Protein AF-A0A1Q8ZGL2-F1 (afdb_monomer)

Sequence (85 aa):
SAHTSRLAQQQWLKWQAQGLFLFWLPPYCSEMNRIEEQWHQLKTHEIAGRMFEHEVDLADAIIEGMQARSSRGNYSLERFIFNSS

Foldseek 3Di:
DVCPDPVNVVCQVVCVVVVHHDDDDDPPPCVVVVVVVVVVCCQVPQCDPDDDPDPVRVVVSSVNSVVVVCVVVVHDDDDDDDPDD

Structure (mmCIF, N/CA/C/O backbone):
data_AF-A0A1Q8ZGL2-F1
#
_entry.id   AF-A0A1Q8ZGL2-F1
#
loop_
_atom_site.group_PDB
_atom_site.id
_atom_site.type_symbol
_atom_site.label_atom_id
_atom_site.label_alt_id
_atom_site.label_comp_id
_atom_site.label_asym_id
_atom_site.label_entity_id
_atom_site.label_seq_id
_atom_site.pdbx_PDB_ins_code
_atom_site.Cartn_x
_atom_site.Cartn_y
_atom_site.Cartn_z
_atom_site.occupancy
_atom_site.B_iso_or_equiv
_atom_site.auth_seq_id
_atom_site.auth_comp_id
_atom_site.auth_asym_id
_atom_site.auth_atom_id
_atom_site.pdbx_PDB_model_num
ATOM 1 N N . SER A 1 1 ? 0.350 6.451 17.886 1.00 84.19 1 SER A N 1
ATOM 2 C CA . SER A 1 1 ? 0.230 6.063 16.466 1.00 84.19 1 SER A CA 1
ATOM 3 C C . SER A 1 1 ? -1.180 6.372 15.985 1.00 84.19 1 SER A C 1
ATOM 5 O O . SER A 1 1 ? -2.090 6.350 16.810 1.00 84.19 1 SER A O 1
ATOM 7 N N . ALA A 1 2 ? -1.380 6.657 14.694 1.00 89.62 2 ALA A N 1
ATOM 8 C CA . ALA A 1 2 ? -2.717 6.857 14.127 1.00 89.62 2 ALA A CA 1
ATOM 9 C C . ALA A 1 2 ? -3.632 5.637 14.378 1.00 89.62 2 ALA A C 1
ATOM 11 O O . ALA A 1 2 ? -4.778 5.811 14.791 1.00 89.62 2 ALA A O 1
ATOM 12 N N . HIS A 1 3 ? -3.083 4.418 14.268 1.00 88.44 3 HIS A N 1
ATOM 13 C CA . HIS A 1 3 ? -3.810 3.147 14.422 1.00 88.44 3 HIS A CA 1
ATOM 14 C C . HIS A 1 3 ? -4.389 2.908 15.825 1.00 88.44 3 HIS A C 1
ATOM 16 O O . HIS A 1 3 ? -5.432 2.279 15.961 1.00 88.44 3 HIS A O 1
ATOM 22 N N . THR A 1 4 ? -3.732 3.416 16.871 1.00 92.19 4 THR A N 1
ATOM 23 C CA . THR A 1 4 ? -4.120 3.210 18.279 1.00 92.19 4 THR A CA 1
ATOM 24 C C . THR A 1 4 ? -4.620 4.485 18.952 1.00 92.19 4 THR A C 1
ATOM 26 O O . THR A 1 4 ? -4.781 4.519 20.169 1.00 92.19 4 THR A O 1
ATOM 29 N N . SER A 1 5 ? -4.855 5.555 18.190 1.00 96.00 5 SER A N 1
ATOM 30 C CA . SER A 1 5 ? -5.380 6.812 18.727 1.00 96.00 5 SER A CA 1
ATOM 31 C C . SER A 1 5 ? -6.790 6.639 19.303 1.00 96.00 5 SER A C 1
ATOM 33 O O . SER A 1 5 ? -7.538 5.759 18.880 1.00 96.00 5 SER A O 1
ATOM 35 N N . ARG A 1 6 ? -7.195 7.515 20.233 1.00 96.56 6 ARG A N 1
ATOM 36 C CA . ARG A 1 6 ? -8.557 7.493 20.801 1.00 96.56 6 ARG A CA 1
ATOM 37 C C . ARG A 1 6 ? -9.636 7.606 19.718 1.00 96.56 6 ARG A C 1
ATOM 39 O O . ARG A 1 6 ? -10.646 6.918 19.800 1.00 96.56 6 ARG A O 1
ATOM 46 N N . LEU A 1 7 ? -9.398 8.437 18.701 1.00 95.94 7 LEU A N 1
ATOM 47 C CA . LEU A 1 7 ? -10.306 8.601 17.563 1.00 95.94 7 LEU A CA 1
ATOM 48 C C . LEU A 1 7 ? -10.456 7.298 16.768 1.00 95.94 7 LEU A C 1
ATOM 50 O O . LEU A 1 7 ? -11.575 6.911 16.453 1.00 95.94 7 LEU A O 1
ATOM 54 N N 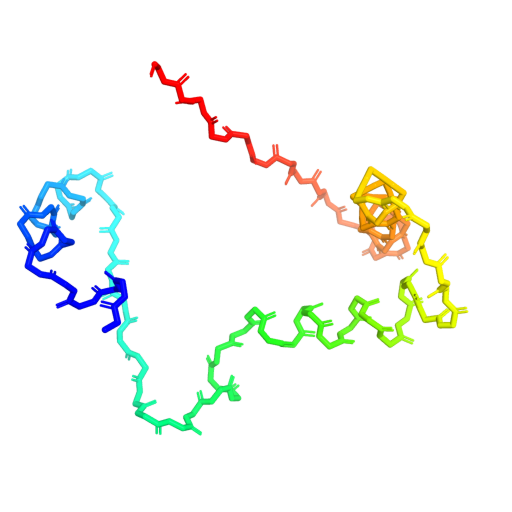. ALA A 1 8 ? -9.352 6.594 16.495 1.00 94.81 8 ALA A N 1
ATOM 55 C CA . ALA A 1 8 ? -9.401 5.297 15.821 1.00 94.81 8 ALA A CA 1
ATOM 56 C C . ALA A 1 8 ? -10.120 4.245 16.679 1.00 94.81 8 ALA A C 1
ATOM 58 O O . ALA A 1 8 ? -11.011 3.562 16.184 1.00 94.81 8 ALA A O 1
ATOM 59 N N . GLN A 1 9 ? -9.797 4.171 17.975 1.00 95.25 9 GLN A N 1
ATOM 60 C CA . GLN A 1 9 ? -10.406 3.232 18.924 1.00 95.25 9 GLN A CA 1
ATOM 61 C C . GLN A 1 9 ? -11.933 3.328 18.967 1.00 95.25 9 GLN A C 1
ATOM 63 O O . GLN A 1 9 ? -12.622 2.311 18.970 1.00 95.25 9 GLN A O 1
ATOM 68 N N . GLN A 1 10 ? -12.469 4.549 18.943 1.00 96.81 10 GLN A N 1
ATOM 69 C CA . GLN A 1 10 ? -13.914 4.792 18.932 1.00 96.81 10 GLN A CA 1
ATOM 70 C C . GLN A 1 10 ? -14.617 4.219 17.692 1.00 96.81 10 GLN A C 1
ATOM 72 O O . GLN A 1 10 ? -15.815 3.951 17.746 1.00 96.81 10 GLN A O 1
ATOM 77 N N . GLN A 1 11 ? -13.899 4.016 16.584 1.00 96.25 11 GLN A N 1
ATOM 78 C CA . GLN A 1 11 ? -14.464 3.482 15.344 1.00 96.25 11 GLN A CA 1
ATOM 79 C C . GLN A 1 11 ? -14.369 1.954 15.233 1.00 96.25 11 GLN A C 1
ATOM 81 O O . GLN A 1 11 ? -15.064 1.376 14.400 1.00 96.25 11 GLN A O 1
ATOM 86 N N . TRP A 1 12 ? -13.567 1.279 16.063 1.00 95.25 12 TRP A N 1
ATOM 87 C CA . TRP A 1 12 ? -13.281 -0.155 15.912 1.00 95.25 12 TRP A CA 1
ATOM 88 C C . TRP A 1 12 ? -14.537 -1.031 15.895 1.00 95.25 12 TRP A C 1
ATOM 90 O O . TRP A 1 12 ? -14.673 -1.876 15.014 1.00 95.25 12 TRP A O 1
ATOM 100 N N . LEU A 1 13 ? -15.488 -0.790 16.805 1.00 95.94 13 LEU A N 1
ATOM 101 C CA . LEU A 1 13 ? -16.747 -1.546 16.847 1.00 95.94 13 LEU A CA 1
ATOM 102 C C . LEU A 1 13 ? -17.596 -1.327 15.589 1.00 95.94 13 LEU A C 1
ATOM 104 O O . LEU A 1 13 ? -18.183 -2.273 15.066 1.00 95.94 13 LEU A O 1
ATOM 108 N N . LYS A 1 14 ? -17.635 -0.091 15.076 1.00 97.31 14 LYS A N 1
ATOM 109 C CA . LYS A 1 14 ? -18.349 0.239 13.837 1.00 97.31 14 LYS A CA 1
ATOM 110 C C . LYS A 1 14 ? -17.717 -0.474 12.642 1.00 97.31 14 LYS A C 1
ATOM 112 O O . LYS A 1 14 ? -18.436 -1.072 11.851 1.00 97.31 14 LYS A O 1
ATOM 117 N N . TRP A 1 15 ? -16.392 -0.435 12.528 1.00 96.06 15 TRP A N 1
ATOM 118 C CA . TRP A 1 15 ? -15.657 -1.113 11.459 1.00 96.06 15 TRP A CA 1
ATOM 119 C C . TRP A 1 15 ? -15.853 -2.628 11.502 1.00 96.06 15 TRP A C 1
ATOM 121 O O . TRP A 1 15 ? -16.158 -3.228 10.475 1.00 96.06 15 TRP A O 1
ATOM 131 N N . GLN A 1 16 ? -15.796 -3.231 12.690 1.00 96.56 16 GLN A N 1
ATOM 132 C CA . GLN A 1 16 ? -16.053 -4.658 12.858 1.00 96.56 16 GLN A CA 1
ATOM 133 C C . GLN A 1 16 ? -17.483 -5.037 12.449 1.00 96.56 16 GLN A C 1
ATOM 135 O O . GLN A 1 16 ? -17.673 -6.032 11.754 1.00 96.56 16 GLN A O 1
ATOM 140 N N . ALA A 1 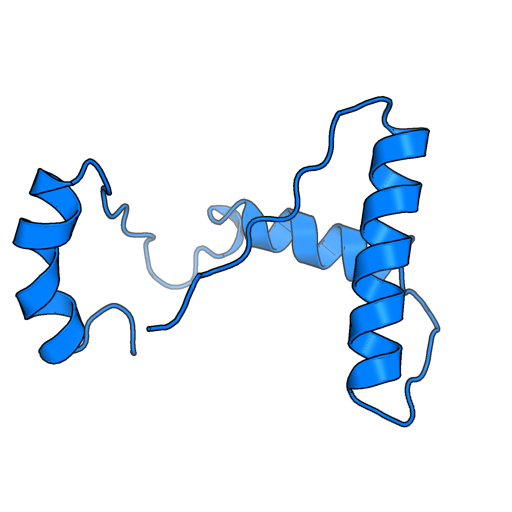17 ? -18.486 -4.227 12.809 1.00 97.25 17 ALA A N 1
ATOM 141 C CA . ALA A 1 17 ? -19.869 -4.431 12.371 1.00 97.25 17 ALA A CA 1
ATOM 142 C C . ALA A 1 17 ? -20.047 -4.300 10.843 1.00 97.25 17 ALA A C 1
ATOM 144 O O . ALA A 1 17 ? -20.975 -4.876 10.282 1.00 97.25 17 ALA A O 1
ATOM 145 N N . GLN A 1 18 ? -19.150 -3.577 10.166 1.00 96.62 18 GLN A N 1
ATOM 146 C CA . GLN A 1 18 ? -19.079 -3.467 8.703 1.00 96.62 18 GLN A CA 1
ATOM 147 C C . GLN A 1 18 ? -18.236 -4.580 8.050 1.00 96.62 18 GLN A C 1
ATOM 149 O O . GLN A 1 18 ? -18.061 -4.576 6.834 1.00 96.62 18 GLN A O 1
ATOM 154 N N . GLY A 1 19 ? -17.708 -5.526 8.833 1.00 96.12 19 GLY A N 1
ATOM 155 C CA . GLY A 1 19 ? -16.875 -6.628 8.345 1.00 96.12 19 GLY A CA 1
ATOM 156 C C . GLY A 1 19 ? -15.383 -6.304 8.212 1.00 96.12 19 GLY A C 1
ATOM 157 O O . GLY A 1 19 ? -14.636 -7.126 7.686 1.00 96.12 19 GLY A O 1
ATOM 158 N N . LEU A 1 20 ? -14.923 -5.142 8.693 1.00 94.31 20 LEU A N 1
ATOM 159 C CA . LEU A 1 20 ? -13.503 -4.790 8.741 1.00 94.31 20 LEU A CA 1
ATOM 160 C C . LEU A 1 20 ? -12.895 -5.200 10.089 1.00 94.31 20 LEU A C 1
ATOM 162 O O . LEU A 1 20 ? -13.221 -4.637 11.134 1.00 94.31 20 LEU A O 1
ATOM 166 N N . PHE A 1 21 ? -11.963 -6.150 10.053 1.00 93.75 21 PHE A N 1
ATOM 167 C CA . PHE A 1 21 ? -11.286 -6.675 11.238 1.00 93.75 21 PHE A CA 1
ATOM 168 C C . PHE A 1 21 ? -9.860 -6.137 11.351 1.00 93.75 21 PHE A C 1
ATOM 170 O O . PHE A 1 21 ? -9.133 -6.050 10.362 1.00 93.75 21 PHE A O 1
ATOM 177 N N . LEU A 1 22 ? -9.453 -5.799 12.575 1.00 92.88 22 LEU A N 1
ATOM 178 C CA . LEU A 1 22 ? -8.107 -5.318 12.872 1.00 92.88 22 LEU A CA 1
ATOM 179 C C . LEU A 1 22 ? -7.245 -6.456 13.415 1.00 92.88 22 LEU A C 1
ATOM 181 O O . LEU A 1 22 ? -7.571 -7.057 14.438 1.00 92.88 22 LEU A O 1
ATOM 185 N N . PHE A 1 23 ? -6.121 -6.705 12.747 1.00 92.25 23 PHE A N 1
ATOM 186 C CA . PHE A 1 23 ? -5.097 -7.649 13.181 1.00 92.25 23 PHE A CA 1
ATOM 187 C C . PHE A 1 23 ? -3.869 -6.872 13.644 1.00 92.25 23 PHE A C 1
ATOM 189 O O . PHE A 1 23 ? -3.320 -6.060 12.898 1.00 92.25 23 PHE A O 1
ATOM 196 N N . TRP A 1 24 ? -3.456 -7.100 14.889 1.00 90.88 24 TRP A N 1
ATOM 197 C CA . TRP A 1 24 ? -2.325 -6.401 15.487 1.00 90.88 24 TRP A CA 1
ATOM 198 C C . TRP A 1 24 ? -1.035 -7.174 15.268 1.00 90.88 24 TRP A C 1
ATOM 200 O O . TRP A 1 24 ? -0.965 -8.374 15.526 1.00 90.88 24 TRP A O 1
ATOM 210 N N . LEU A 1 25 ? -0.010 -6.454 14.829 1.00 91.19 25 LEU A N 1
ATOM 211 C CA . LEU A 1 25 ? 1.342 -6.974 14.707 1.00 91.19 25 LEU A CA 1
ATOM 212 C C . LEU A 1 25 ? 2.133 -6.672 15.986 1.00 91.19 25 LEU A C 1
ATOM 214 O O . LEU A 1 25 ? 1.973 -5.582 16.552 1.00 91.19 25 LEU A O 1
ATOM 218 N N . PRO A 1 26 ? 2.989 -7.600 16.447 1.00 91.56 26 PRO A N 1
ATOM 219 C CA . PRO A 1 26 ? 3.922 -7.302 17.520 1.00 91.56 26 PRO A CA 1
ATOM 220 C C . PRO A 1 26 ? 4.900 -6.186 17.100 1.00 91.56 26 PRO A C 1
ATOM 222 O O . PRO A 1 26 ? 5.166 -6.000 15.907 1.00 91.56 26 PRO A O 1
ATOM 225 N N . PRO A 1 27 ? 5.434 -5.409 18.060 1.00 89.44 27 PRO A N 1
ATOM 226 C CA . PRO A 1 27 ? 6.403 -4.359 17.761 1.00 89.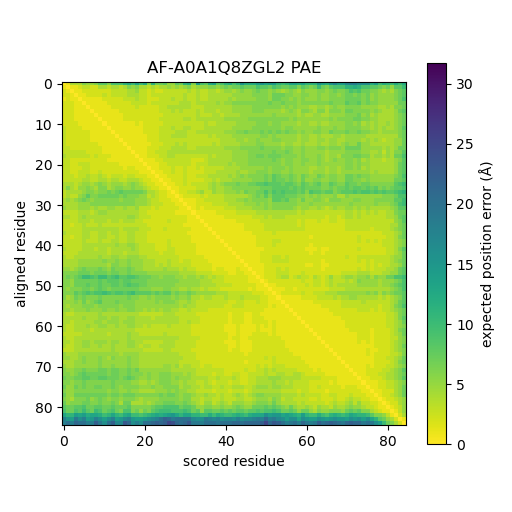44 27 PRO A CA 1
ATOM 227 C C . PRO A 1 27 ? 7.630 -4.904 17.022 1.00 89.44 27 PRO A C 1
ATOM 229 O O . PRO A 1 27 ? 8.121 -5.975 17.358 1.00 89.44 27 PRO A O 1
ATOM 232 N N . TYR A 1 28 ? 8.146 -4.125 16.067 1.00 87.50 28 TYR A N 1
ATOM 233 C CA . TYR A 1 28 ? 9.360 -4.422 15.287 1.00 87.50 28 TYR A CA 1
ATOM 234 C C . TYR A 1 28 ? 9.307 -5.672 14.393 1.00 87.50 28 TYR A C 1
ATOM 236 O O . TYR A 1 28 ? 10.341 -6.069 13.872 1.00 87.50 28 TYR A O 1
ATOM 244 N N . CYS A 1 29 ? 8.121 -6.237 14.157 1.00 91.81 29 CYS A N 1
ATOM 245 C CA . CYS A 1 29 ? 7.931 -7.387 13.273 1.00 91.81 29 CYS A CA 1
ATOM 246 C C . CYS A 1 29 ? 7.406 -6.972 11.890 1.00 91.81 29 CYS A C 1
ATOM 248 O O . CYS A 1 29 ? 6.312 -7.363 11.475 1.00 91.81 29 CYS A O 1
ATOM 250 N N . SER A 1 30 ? 8.147 -6.116 11.181 1.00 88.25 30 SER A N 1
ATOM 251 C CA . SER A 1 30 ? 7.742 -5.647 9.846 1.00 88.25 30 SER A CA 1
ATOM 252 C C . SER A 1 30 ? 7.720 -6.773 8.808 1.00 88.25 30 SER A C 1
ATOM 254 O O . SER A 1 30 ? 6.927 -6.729 7.877 1.00 88.25 30 SER A O 1
ATOM 256 N N . GLU A 1 31 ? 8.529 -7.814 9.000 1.00 89.88 31 GLU A N 1
ATOM 257 C CA . GLU A 1 31 ? 8.549 -9.039 8.195 1.00 89.88 31 GLU A CA 1
ATOM 258 C C . GLU A 1 31 ? 7.217 -9.801 8.215 1.00 89.88 31 GLU A C 1
ATOM 260 O O . GLU A 1 31 ? 6.901 -10.522 7.275 1.00 89.88 31 GLU A O 1
ATOM 265 N N . MET A 1 32 ? 6.402 -9.619 9.258 1.00 92.69 32 MET A N 1
ATOM 266 C CA . MET A 1 32 ? 5.064 -10.211 9.328 1.00 92.69 32 MET A CA 1
ATOM 267 C C . MET A 1 32 ? 4.019 -9.400 8.542 1.00 92.69 32 MET A C 1
ATOM 269 O O . MET A 1 32 ? 2.906 -9.877 8.306 1.00 92.69 32 MET A O 1
ATOM 273 N N . ASN A 1 33 ? 4.347 -8.172 8.134 1.00 93.62 33 ASN A N 1
ATOM 274 C CA . ASN A 1 33 ? 3.454 -7.303 7.386 1.00 93.62 33 ASN A CA 1
ATOM 275 C C . ASN A 1 33 ? 3.670 -7.470 5.876 1.00 93.62 33 ASN 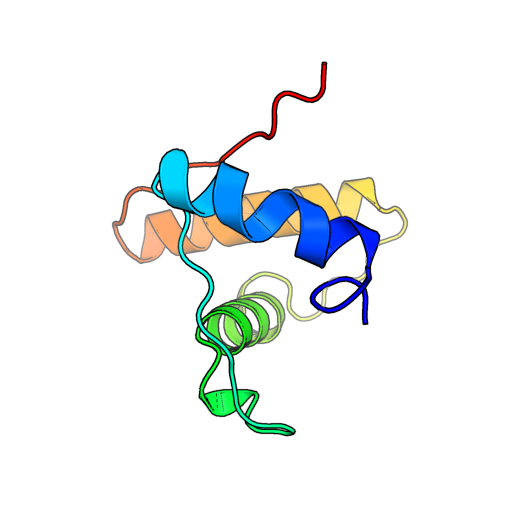A C 1
ATOM 277 O O . ASN A 1 33 ? 4.551 -6.851 5.284 1.00 93.62 33 ASN A O 1
ATOM 281 N N . ARG A 1 34 ? 2.812 -8.260 5.222 1.00 93.38 34 ARG A N 1
ATOM 282 C CA . ARG A 1 34 ? 2.933 -8.602 3.788 1.00 93.38 34 ARG A CA 1
ATOM 283 C C . ARG A 1 34 ? 3.014 -7.395 2.844 1.00 93.38 34 ARG A C 1
ATOM 285 O O . ARG A 1 34 ? 3.524 -7.530 1.735 1.00 93.38 34 ARG A O 1
ATOM 292 N N . ILE A 1 35 ? 2.511 -6.223 3.240 1.00 94.00 35 ILE A N 1
ATOM 293 C CA . ILE A 1 35 ? 2.621 -5.014 2.409 1.00 94.00 35 ILE A CA 1
ATOM 294 C C . ILE A 1 35 ? 4.073 -4.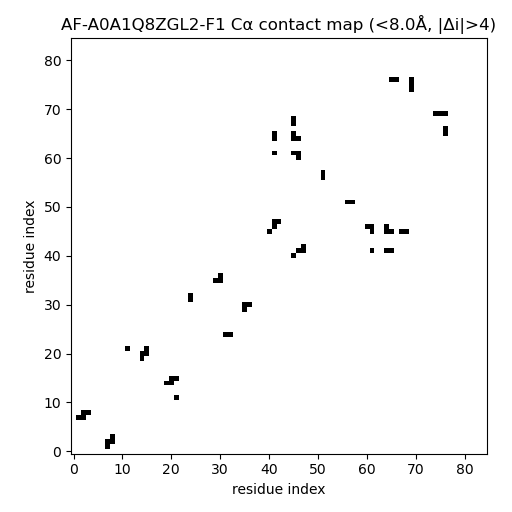528 2.279 1.00 94.00 35 ILE A C 1
ATOM 296 O O . ILE A 1 35 ? 4.427 -3.948 1.256 1.00 94.00 35 ILE A O 1
ATOM 300 N N . GLU A 1 36 ? 4.931 -4.804 3.263 1.00 96.00 36 GLU A N 1
ATOM 301 C CA . GLU A 1 36 ? 6.342 -4.404 3.235 1.00 96.00 36 GLU A CA 1
ATOM 302 C C . GLU A 1 36 ? 7.096 -5.117 2.110 1.00 96.00 36 GLU A C 1
ATOM 304 O O . GLU A 1 36 ? 7.876 -4.495 1.388 1.00 96.00 36 GLU A O 1
ATOM 309 N N . GLU A 1 37 ? 6.787 -6.396 1.872 1.00 94.50 37 GLU A N 1
ATOM 310 C CA . GLU A 1 37 ? 7.310 -7.152 0.729 1.00 94.50 37 GLU A CA 1
ATOM 311 C C . GLU A 1 37 ? 6.890 -6.511 -0.601 1.00 94.50 37 GLU A C 1
ATOM 313 O O . GLU A 1 37 ? 7.695 -6.386 -1.525 1.00 94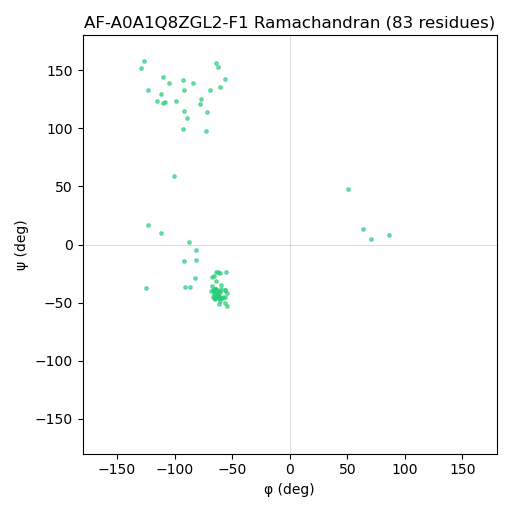.50 37 GLU A O 1
ATOM 318 N N . GLN A 1 38 ? 5.638 -6.048 -0.693 1.00 95.06 38 GLN A N 1
ATOM 319 C CA . GLN A 1 38 ? 5.124 -5.394 -1.899 1.00 95.06 38 GLN A CA 1
ATOM 320 C C . GLN A 1 38 ? 5.828 -4.061 -2.171 1.00 95.06 38 GLN A C 1
ATOM 322 O O . GLN A 1 38 ? 6.142 -3.766 -3.328 1.00 95.06 38 GLN A O 1
ATOM 327 N N . TRP A 1 39 ? 6.110 -3.279 -1.124 1.00 95.69 39 TRP A N 1
ATOM 328 C CA . TRP A 1 39 ? 6.876 -2.038 -1.236 1.00 95.69 39 TRP A CA 1
ATOM 329 C C . TRP A 1 39 ? 8.339 -2.279 -1.588 1.00 95.69 39 TRP A C 1
ATOM 331 O O . TRP A 1 39 ? 8.907 -1.526 -2.381 1.00 95.69 39 TRP A O 1
ATOM 341 N N . HIS A 1 40 ? 8.957 -3.310 -1.011 1.00 95.75 40 HIS A N 1
ATOM 342 C CA . HIS A 1 40 ? 10.317 -3.699 -1.359 1.00 95.75 40 HIS A CA 1
ATOM 343 C C . HIS A 1 40 ? 10.408 -4.075 -2.842 1.00 95.75 40 HIS A C 1
ATOM 345 O O . HIS A 1 40 ? 11.249 -3.533 -3.556 1.00 95.75 40 HIS A O 1
ATOM 351 N N . GLN A 1 41 ? 9.498 -4.924 -3.327 1.00 9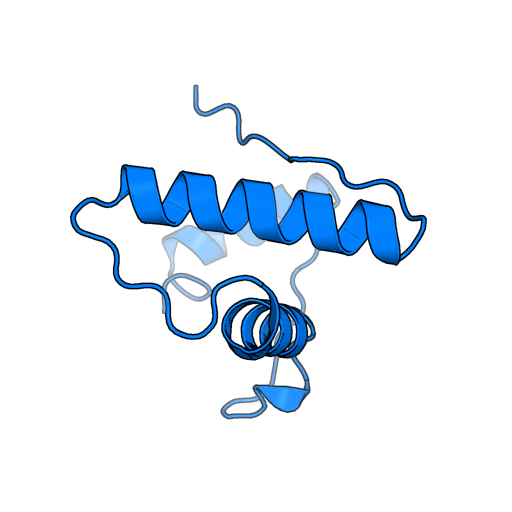5.56 41 GLN A N 1
ATOM 352 C CA . GLN A 1 41 ? 9.415 -5.309 -4.736 1.00 95.56 41 GLN A CA 1
ATOM 353 C C . GLN A 1 41 ? 9.271 -4.078 -5.649 1.00 95.56 41 GLN A C 1
ATOM 355 O O . GLN A 1 41 ? 10.082 -3.903 -6.559 1.00 95.56 41 GLN A O 1
ATOM 360 N N . LEU A 1 42 ? 8.313 -3.190 -5.339 1.00 96.69 42 LEU A N 1
ATOM 361 C CA . LEU A 1 42 ? 8.056 -1.964 -6.103 1.00 96.69 42 LEU A CA 1
ATOM 362 C C . LEU A 1 42 ? 9.314 -1.111 -6.258 1.00 96.69 42 LEU A C 1
ATOM 364 O O . LEU A 1 42 ? 9.702 -0.754 -7.371 1.00 96.69 42 LEU A O 1
ATOM 368 N N . LYS A 1 43 ? 9.975 -0.802 -5.142 1.00 96.12 43 LYS A N 1
ATOM 369 C CA . LYS A 1 43 ? 11.154 0.070 -5.139 1.00 96.12 43 LYS A CA 1
ATOM 370 C C . LYS A 1 43 ? 12.357 -0.566 -5.833 1.00 96.12 43 LYS A C 1
ATOM 372 O O . LYS A 1 43 ? 13.115 0.145 -6.483 1.00 96.12 43 LYS A O 1
ATOM 377 N N . THR A 1 44 ? 12.524 -1.881 -5.706 1.00 97.06 44 THR A N 1
ATOM 378 C CA . THR A 1 44 ? 13.682 -2.605 -6.247 1.00 97.06 44 THR A CA 1
ATOM 379 C C . THR A 1 44 ? 13.543 -2.932 -7.732 1.00 97.06 44 THR A C 1
ATOM 381 O O . THR A 1 44 ? 14.553 -3.023 -8.426 1.00 97.06 44 THR A O 1
ATOM 384 N N . HIS A 1 45 ? 12.320 -3.099 -8.241 1.00 96.44 45 HIS A N 1
ATOM 385 C CA . HIS A 1 45 ? 12.111 -3.615 -9.596 1.00 96.44 45 HIS A CA 1
ATOM 386 C C . HIS A 1 45 ? 11.265 -2.720 -10.493 1.00 96.44 45 HIS A C 1
ATOM 388 O O . HIS A 1 45 ? 11.533 -2.641 -11.688 1.00 96.44 45 HIS A O 1
ATOM 394 N N . GLU A 1 46 ? 10.237 -2.072 -9.953 1.00 96.44 46 GLU A N 1
ATOM 395 C CA . GLU A 1 46 ? 9.285 -1.320 -10.769 1.00 96.44 46 GLU A CA 1
ATOM 396 C C . GLU A 1 46 ? 9.683 0.153 -10.939 1.00 96.44 46 GLU A C 1
ATOM 398 O O . GLU A 1 46 ? 9.507 0.710 -12.021 1.00 96.44 46 GLU A O 1
ATOM 403 N N . ILE A 1 47 ? 10.253 0.781 -9.905 1.00 96.69 47 ILE A N 1
ATOM 404 C CA . ILE A 1 47 ? 10.663 2.199 -9.943 1.00 96.69 47 ILE A CA 1
ATOM 405 C C . ILE A 1 47 ? 12.150 2.419 -9.626 1.00 96.69 47 ILE A C 1
ATOM 407 O O . ILE A 1 47 ? 12.569 3.537 -9.328 1.00 96.69 47 ILE A O 1
ATOM 411 N N . ALA A 1 48 ? 12.959 1.361 -9.688 1.00 95.75 48 ALA A N 1
ATOM 412 C CA . ALA A 1 48 ? 14.377 1.426 -9.355 1.00 95.75 48 ALA A CA 1
ATOM 413 C C . ALA A 1 48 ? 15.145 2.409 -10.250 1.00 95.75 48 ALA A C 1
ATOM 415 O O . ALA A 1 48 ? 14.975 2.432 -11.467 1.00 95.75 48 ALA A O 1
ATOM 416 N N . GLY A 1 49 ? 16.010 3.218 -9.633 1.00 94.44 49 GLY A N 1
ATOM 417 C CA . GLY A 1 49 ? 16.858 4.184 -10.339 1.00 94.44 49 GLY A CA 1
ATOM 418 C C . GLY A 1 49 ? 16.120 5.389 -10.932 1.00 94.44 49 GLY A C 1
ATOM 419 O O . GLY A 1 49 ? 16.754 6.203 -11.599 1.00 94.44 49 GLY A O 1
ATOM 420 N N . ARG A 1 50 ? 14.808 5.533 -10.697 1.00 94.81 50 ARG A N 1
ATOM 421 C CA . ARG A 1 50 ? 14.037 6.708 -11.122 1.00 94.81 50 ARG A CA 1
ATOM 422 C C . ARG A 1 50 ? 14.175 7.832 -10.092 1.00 94.81 50 ARG A C 1
ATOM 424 O O . ARG A 1 50 ? 14.116 7.594 -8.888 1.00 94.81 50 ARG A O 1
ATOM 431 N N . MET A 1 51 ? 14.328 9.059 -10.581 1.00 94.88 51 MET A N 1
ATOM 432 C CA . MET A 1 51 ? 14.180 10.286 -9.797 1.00 94.88 51 MET A CA 1
ATOM 433 C C . MET A 1 51 ? 12.909 10.999 -10.252 1.00 94.88 51 MET A C 1
ATOM 435 O O . MET A 1 51 ? 12.579 10.958 -11.436 1.00 94.88 51 MET A O 1
ATOM 439 N N . PHE A 1 52 ? 12.210 11.632 -9.316 1.00 96.38 52 PHE A N 1
ATOM 440 C CA . PHE A 1 52 ? 10.935 12.303 -9.562 1.00 96.38 52 PHE A CA 1
ATOM 441 C C . PHE A 1 52 ? 11.053 13.763 -9.138 1.00 96.38 52 PHE A C 1
ATOM 443 O O . PHE A 1 52 ? 11.577 14.041 -8.057 1.00 96.38 52 PHE A O 1
ATOM 450 N N . GLU A 1 53 ? 10.599 14.677 -9.991 1.00 95.25 53 GLU A N 1
ATOM 451 C CA . GLU A 1 53 ? 10.614 16.115 -9.707 1.00 95.25 53 GLU A CA 1
ATOM 452 C C . GLU A 1 53 ? 9.352 16.527 -8.942 1.00 95.25 53 GLU A C 1
ATOM 454 O O . GLU A 1 53 ? 9.406 17.348 -8.020 1.00 95.25 53 GLU A O 1
ATOM 459 N N . HIS A 1 54 ? 8.222 15.903 -9.276 1.00 97.12 54 HIS A N 1
ATOM 460 C CA . HIS A 1 54 ? 6.928 16.176 -8.676 1.00 97.12 54 HIS A CA 1
ATOM 461 C C . HIS A 1 54 ? 6.261 14.909 -8.128 1.00 97.12 54 HIS A C 1
ATOM 463 O O . HIS A 1 54 ? 6.532 13.783 -8.544 1.00 97.12 54 HIS A O 1
ATOM 469 N N . GLU A 1 55 ? 5.338 15.099 -7.182 1.00 95.88 55 GLU A N 1
ATOM 470 C CA . GLU A 1 55 ? 4.557 14.006 -6.587 1.00 95.88 55 GLU A CA 1
ATOM 471 C C . GLU A 1 55 ? 3.727 13.253 -7.637 1.00 95.88 55 GLU A C 1
ATOM 473 O O . GLU A 1 55 ? 3.591 12.032 -7.557 1.00 95.88 55 GLU A O 1
ATOM 478 N N . VAL A 1 56 ? 3.220 13.965 -8.649 1.00 96.38 56 VAL A N 1
ATOM 479 C CA . VAL A 1 56 ? 2.464 13.361 -9.753 1.00 96.38 56 VAL A CA 1
ATOM 480 C C . VAL A 1 56 ? 3.316 12.365 -10.543 1.00 96.38 56 VAL A C 1
ATOM 482 O O . VAL A 1 56 ? 2.849 11.263 -10.812 1.00 96.38 56 VAL A O 1
ATOM 485 N N . ASP A 1 57 ? 4.593 12.677 -10.787 1.00 97.12 57 ASP A N 1
ATOM 486 C CA . ASP A 1 57 ? 5.504 11.787 -11.516 1.00 97.12 57 ASP A CA 1
ATOM 487 C C . ASP A 1 57 ? 5.748 10.486 -10.742 1.00 97.12 57 ASP A C 1
ATOM 489 O O . ASP A 1 57 ? 5.832 9.402 -11.323 1.00 97.12 57 ASP A O 1
ATOM 493 N N . LEU A 1 58 ? 5.851 10.585 -9.411 1.00 96.56 58 LEU A N 1
ATOM 494 C CA . LEU A 1 58 ? 5.962 9.420 -8.538 1.00 96.56 58 LEU A CA 1
ATOM 495 C C . LEU A 1 58 ? 4.668 8.597 -8.557 1.00 96.56 58 LEU A C 1
ATOM 497 O O . LEU A 1 58 ? 4.729 7.371 -8.647 1.00 96.56 58 LEU A O 1
ATOM 501 N N . ALA A 1 59 ? 3.506 9.245 -8.468 1.00 95.94 59 ALA A N 1
ATOM 502 C CA . ALA A 1 59 ? 2.217 8.561 -8.489 1.00 95.94 59 ALA A CA 1
ATOM 503 C C . ALA A 1 59 ? 2.011 7.788 -9.801 1.00 95.94 59 ALA A C 1
ATOM 505 O O . ALA A 1 59 ? 1.661 6.604 -9.764 1.00 95.94 59 ALA A O 1
ATOM 506 N N . ASP A 1 60 ? 2.300 8.423 -10.937 1.00 96.50 60 ASP A N 1
ATOM 507 C CA . ASP A 1 60 ? 2.212 7.806 -12.260 1.00 96.50 60 ASP A CA 1
ATOM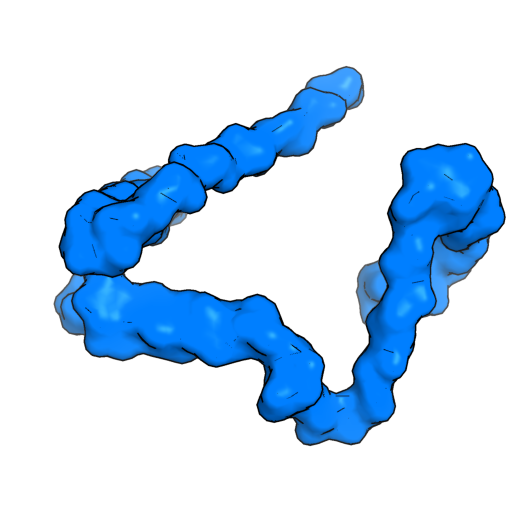 508 C C . ASP A 1 60 ? 3.189 6.633 -12.381 1.00 96.50 60 ASP A C 1
ATOM 510 O O . ASP A 1 60 ? 2.791 5.529 -12.756 1.00 96.50 60 ASP A O 1
ATOM 514 N N . ALA A 1 61 ? 4.435 6.807 -11.932 1.00 97.38 61 ALA A N 1
ATOM 515 C CA . ALA A 1 61 ? 5.431 5.740 -11.924 1.00 97.38 61 ALA A CA 1
ATOM 516 C C . ALA A 1 61 ? 5.021 4.519 -11.090 1.00 97.38 61 ALA A C 1
ATOM 518 O O . ALA A 1 61 ? 5.290 3.380 -11.480 1.00 97.38 61 ALA A O 1
ATOM 519 N N . ILE A 1 62 ? 4.372 4.737 -9.943 1.00 96.62 62 ILE A N 1
ATOM 520 C CA . ILE A 1 62 ? 3.841 3.655 -9.108 1.00 96.62 62 ILE A CA 1
ATOM 521 C C . ILE A 1 62 ? 2.717 2.920 -9.848 1.00 96.62 62 ILE A C 1
ATOM 523 O O . ILE A 1 62 ? 2.709 1.687 -9.863 1.00 96.62 62 ILE A O 1
ATOM 527 N N . ILE A 1 63 ? 1.781 3.651 -10.465 1.00 96.25 63 ILE A N 1
ATOM 528 C CA . ILE A 1 63 ? 0.652 3.066 -11.204 1.00 96.25 63 ILE A CA 1
ATOM 529 C C . ILE A 1 63 ? 1.163 2.227 -12.380 1.00 96.25 63 ILE A C 1
ATOM 531 O O . ILE A 1 63 ? 0.803 1.053 -12.493 1.00 96.25 63 ILE A O 1
ATOM 535 N N . GLU A 1 64 ? 2.038 2.798 -13.207 1.00 96.81 64 GLU A N 1
ATOM 536 C CA . GLU A 1 64 ? 2.668 2.119 -14.342 1.00 96.81 64 GLU A CA 1
ATOM 537 C C . GLU A 1 64 ? 3.442 0.877 -13.893 1.00 96.81 64 GLU A C 1
ATOM 539 O O . GLU A 1 64 ? 3.288 -0.203 -14.466 1.00 96.81 64 GLU A O 1
ATOM 544 N N . GLY A 1 65 ? 4.243 1.004 -12.831 1.00 96.88 65 GLY A N 1
ATOM 545 C CA . GLY A 1 65 ? 5.021 -0.094 -12.269 1.00 96.88 65 GLY A CA 1
ATOM 546 C C . GLY A 1 65 ? 4.141 -1.266 -11.834 1.00 96.88 65 GLY A C 1
ATOM 547 O O . GLY A 1 65 ? 4.410 -2.421 -12.177 1.00 96.88 65 GLY A O 1
ATOM 548 N N . MET A 1 66 ? 3.041 -0.973 -11.138 1.00 96.56 66 MET A N 1
ATOM 549 C CA . MET A 1 66 ? 2.077 -1.983 -10.702 1.00 96.56 66 MET A CA 1
ATOM 550 C C . MET A 1 66 ? 1.376 -2.662 -11.888 1.00 96.56 66 MET A C 1
ATOM 552 O O . MET A 1 66 ? 1.254 -3.889 -11.891 1.00 96.56 66 MET A O 1
ATOM 556 N N . GLN A 1 67 ? 0.976 -1.902 -12.915 1.00 97.06 67 GLN A N 1
ATOM 557 C CA . GLN A 1 67 ? 0.351 -2.433 -14.137 1.00 97.06 67 GLN A CA 1
ATOM 558 C C . GLN A 1 67 ? 1.310 -3.303 -14.962 1.00 97.06 67 GLN A C 1
ATOM 560 O O . GLN A 1 67 ? 0.939 -4.378 -15.442 1.00 97.06 67 GLN A O 1
ATOM 565 N N . ALA A 1 68 ? 2.564 -2.874 -15.112 1.00 96.69 68 ALA A N 1
ATOM 566 C CA . ALA A 1 68 ? 3.588 -3.658 -15.791 1.00 96.69 68 ALA A CA 1
ATOM 567 C C . ALA A 1 68 ? 3.844 -4.971 -15.039 1.00 96.69 68 ALA A C 1
ATOM 569 O O . ALA A 1 68 ? 3.908 -6.046 -15.644 1.00 96.69 68 ALA A O 1
ATOM 570 N N . ARG A 1 69 ? 3.933 -4.909 -13.704 1.00 96.56 69 ARG A N 1
ATOM 571 C CA . ARG A 1 69 ? 4.114 -6.089 -12.857 1.00 96.56 69 ARG A CA 1
ATOM 572 C C . ARG A 1 69 ? 2.942 -7.064 -12.958 1.00 96.56 69 ARG A C 1
ATOM 574 O O . ARG A 1 69 ? 3.199 -8.263 -13.061 1.00 96.56 69 ARG A O 1
ATOM 581 N N . SER A 1 70 ? 1.698 -6.584 -12.948 1.00 96.62 70 SER A N 1
ATOM 582 C CA . SER A 1 70 ? 0.515 -7.446 -13.067 1.00 96.62 70 SER A CA 1
ATOM 583 C C . SER A 1 70 ? 0.415 -8.105 -14.438 1.00 96.62 70 SER A C 1
ATOM 585 O O . SER A 1 70 ? 0.148 -9.302 -14.520 1.00 96.62 70 SER A O 1
ATOM 587 N N . SER A 1 71 ? 0.746 -7.363 -15.498 1.00 97.06 71 SER A N 1
ATOM 588 C CA . SER A 1 71 ? 0.796 -7.883 -16.868 1.00 97.06 71 SER A CA 1
ATOM 589 C C . SER A 1 71 ? 1.835 -9.001 -17.007 1.00 97.06 71 SER A C 1
ATOM 591 O O . SER A 1 71 ? 1.523 -10.068 -17.528 1.00 97.06 71 SER A O 1
ATOM 593 N N . ARG A 1 72 ? 3.053 -8.810 -16.471 1.00 96.56 72 ARG A N 1
ATOM 594 C CA . ARG A 1 72 ? 4.094 -9.860 -16.442 1.00 96.56 72 ARG A CA 1
ATOM 595 C C . ARG A 1 72 ? 3.692 -11.064 -15.587 1.00 96.56 72 ARG A C 1
ATOM 597 O O . ARG A 1 72 ? 4.025 -12.192 -15.931 1.00 96.56 72 ARG A O 1
ATOM 604 N N . GLY A 1 73 ? 3.027 -10.817 -14.458 1.00 95.25 73 GLY A N 1
ATOM 605 C CA . GLY A 1 73 ? 2.593 -11.848 -13.514 1.00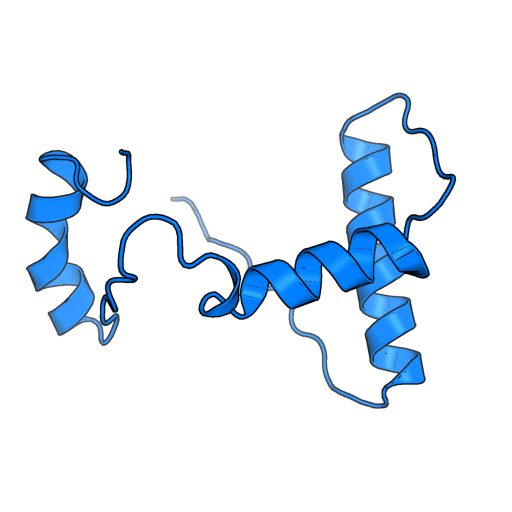 95.25 73 GLY A CA 1
ATOM 606 C C . GLY A 1 73 ? 1.293 -12.556 -13.900 1.00 95.25 73 GLY A C 1
ATOM 607 O O . GLY A 1 73 ? 0.902 -13.489 -13.204 1.00 95.25 73 GLY A O 1
ATOM 608 N N . ASN A 1 74 ? 0.632 -12.121 -14.977 1.00 96.94 74 ASN A N 1
ATOM 609 C CA . ASN A 1 74 ? -0.654 -12.629 -15.450 1.00 96.94 74 ASN A CA 1
ATOM 610 C C . ASN A 1 74 ? -1.732 -12.692 -14.347 1.00 96.94 74 ASN A C 1
ATOM 612 O O . ASN A 1 74 ? -2.402 -13.710 -14.168 1.00 96.94 74 ASN A O 1
ATOM 616 N N . TYR A 1 75 ? -1.884 -11.604 -13.585 1.00 96.06 75 TYR A N 1
ATOM 617 C CA . TYR A 1 75 ? -2.939 -11.470 -12.577 1.00 96.06 75 TYR A CA 1
ATOM 618 C C . TYR A 1 75 ? -3.719 -10.165 -12.741 1.00 96.06 75 TYR A C 1
ATOM 620 O O . TYR A 1 75 ? -3.196 -9.158 -13.219 1.00 96.06 75 TYR A O 1
ATOM 628 N N . SER A 1 76 ? -4.986 -10.187 -12.321 1.00 95.62 76 SER A N 1
ATOM 629 C CA . SER A 1 76 ? -5.831 -8.991 -12.303 1.00 95.62 76 SER A CA 1
ATOM 630 C C . SER A 1 76 ? -5.346 -8.011 -11.238 1.00 95.62 76 SER A C 1
ATOM 632 O O . SER A 1 76 ? -5.103 -8.402 -10.095 1.00 95.62 76 SER A O 1
ATOM 634 N N . LEU A 1 77 ? -5.233 -6.737 -11.608 1.00 95.31 77 LEU A N 1
ATOM 635 C CA . LEU A 1 77 ? -4.929 -5.644 -10.694 1.00 95.31 77 LEU A CA 1
ATOM 636 C C . LEU A 1 77 ? -6.122 -4.696 -10.644 1.00 95.31 77 LEU A C 1
ATOM 638 O O . LEU A 1 77 ? -6.526 -4.147 -11.667 1.00 95.31 77 LEU A O 1
ATOM 642 N N . GLU A 1 78 ? -6.642 -4.467 -9.444 1.00 94.12 78 GLU A N 1
ATOM 643 C CA . GLU A 1 78 ? -7.724 -3.520 -9.204 1.00 94.12 78 GLU A CA 1
ATOM 644 C C . GLU A 1 78 ? -7.206 -2.332 -8.394 1.00 94.12 78 GLU A C 1
ATOM 646 O O . GLU A 1 78 ? -6.565 -2.493 -7.352 1.00 94.12 78 GLU A O 1
ATOM 651 N N . ARG A 1 79 ? -7.495 -1.118 -8.871 1.00 90.75 79 ARG A N 1
ATOM 652 C CA . ARG A 1 79 ? -7.238 0.104 -8.112 1.00 90.75 79 ARG A CA 1
ATOM 653 C C . ARG A 1 79 ? -8.459 0.417 -7.259 1.00 90.75 79 ARG A C 1
ATOM 655 O O . ARG A 1 79 ? -9.473 0.875 -7.776 1.00 90.75 79 ARG A O 1
ATOM 662 N N . PHE A 1 80 ? -8.324 0.240 -5.951 1.00 89.69 80 PHE A N 1
ATOM 663 C CA . PHE A 1 80 ? -9.341 0.684 -5.007 1.00 89.69 80 PHE A CA 1
ATOM 664 C C . PHE A 1 80 ? -9.248 2.201 -4.797 1.00 89.69 80 PHE A C 1
ATOM 666 O O . PHE A 1 80 ? -8.185 2.724 -4.456 1.00 89.69 80 PHE A O 1
ATOM 673 N N . ILE A 1 81 ? -10.356 2.912 -5.006 1.00 86.88 81 ILE A N 1
ATOM 674 C CA . ILE A 1 81 ? -10.454 4.361 -4.802 1.00 86.88 81 ILE A CA 1
ATOM 675 C C . ILE A 1 81 ? -11.348 4.602 -3.589 1.00 86.88 81 ILE A C 1
ATOM 677 O O . ILE A 1 81 ? -12.506 4.186 -3.563 1.00 86.88 81 ILE A O 1
ATOM 681 N N . PHE A 1 82 ? -10.812 5.282 -2.575 1.00 82.44 82 PHE A N 1
ATOM 682 C CA . PHE A 1 82 ? -11.621 5.740 -1.453 1.00 82.44 82 PHE A CA 1
ATOM 683 C C . PHE A 1 82 ? -12.504 6.895 -1.921 1.00 82.44 82 PHE A C 1
ATOM 685 O O . PHE A 1 82 ? -12.008 7.973 -2.237 1.00 82.44 82 PHE A O 1
ATOM 692 N N . ASN A 1 83 ? -13.816 6.677 -1.938 1.00 81.00 83 ASN A N 1
ATOM 693 C CA . ASN A 1 83 ? -14.776 7.757 -2.124 1.00 81.00 83 ASN A CA 1
ATOM 694 C C . ASN A 1 83 ? -14.812 8.586 -0.833 1.00 81.00 83 ASN A C 1
ATOM 696 O O . ASN A 1 83 ? -15.463 8.201 0.138 1.00 81.00 83 ASN A O 1
ATOM 700 N N . SER A 1 84 ? -14.079 9.697 -0.791 1.00 63.09 84 SER A N 1
ATOM 701 C CA . SER A 1 84 ? -14.247 10.702 0.261 1.00 63.09 84 SER A CA 1
ATOM 702 C C . SER A 1 84 ? -15.485 11.540 -0.057 1.00 63.09 84 SER A C 1
ATOM 704 O O . SER A 1 84 ? -15.563 12.120 -1.140 1.00 63.09 84 SER A O 1
ATOM 706 N N . SER A 1 85 ? -16.455 11.547 0.859 1.00 53.38 85 SER A N 1
ATOM 707 C CA . SER A 1 85 ? -17.655 12.398 0.798 1.00 53.38 85 SER A CA 1
ATOM 708 C C . SER A 1 85 ? -17.362 13.808 1.287 1.00 53.38 85 SER A C 1
ATOM 710 O O . SER A 1 85 ? -16.512 13.926 2.199 1.00 53.38 85 SER A O 1
#

Solvent-accessible surface area (backbone atoms only — not comparable to full-atom values): 5501 Å² total; per-residue (Å²): 105,78,83,74,28,73,73,44,57,72,43,49,68,59,38,43,76,72,71,48,77,88,82,85,75,66,87,92,48,60,88,77,40,70,65,53,58,53,51,51,50,39,52,68,68,49,49,50,95,67,84,65,95,46,71,65,54,46,52,52,45,51,52,51,25,52,51,53,49,26,63,76,68,74,50,92,80,82,85,86,74,84,84,81,130

pLDDT: mean 93.47, std 6.47, range [53.38, 97.38]

Radius of gyration: 16.74 Å; Cα contacts (8 Å, |Δi|>4): 36; chains: 1; bounding box: 37×29×38 Å

Secondary structure (DSSP, 8-state):
-GGGSHHHHHHHHHHHHTT----PPPTT-GGG-HHHHHHHHIIIIISTT---SSHHHHHHHHHHHHHHHHHHHT-----------

Mean predicted aligned error: 4.2 Å